Protein AF-A0A2E2QUV6-F1 (afdb_monomer_lite)

Structure (mmCIF, N/CA/C/O backbone):
data_AF-A0A2E2QUV6-F1
#
_entry.id   AF-A0A2E2QUV6-F1
#
loop_
_atom_site.group_PDB
_atom_site.id
_atom_site.type_symbol
_atom_site.label_atom_id
_atom_site.label_alt_id
_atom_site.label_comp_id
_atom_site.label_asym_id
_atom_site.label_entity_id
_atom_site.label_seq_id
_atom_site.pdbx_PDB_ins_code
_atom_site.Cartn_x
_atom_site.Cartn_y
_atom_site.Cartn_z
_atom_site.occupancy
_atom_site.B_iso_or_equiv
_atom_site.auth_seq_id
_atom_site.auth_comp_id
_atom_site.auth_asym_id
_atom_site.auth_atom_id
_atom_site.pdbx_PDB_model_num
A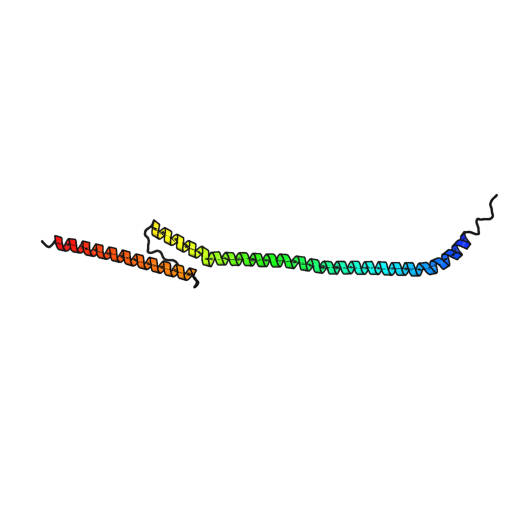TOM 1 N N . MET A 1 1 ? 82.832 30.916 -68.918 1.00 42.44 1 MET A N 1
ATOM 2 C CA . MET A 1 1 ? 81.848 30.971 -67.819 1.00 42.44 1 MET A CA 1
ATOM 3 C C . MET A 1 1 ? 80.459 30.658 -68.382 1.00 42.44 1 MET A C 1
ATOM 5 O O . MET A 1 1 ? 79.970 31.416 -69.199 1.00 42.44 1 MET A O 1
ATOM 9 N N . LEU A 1 2 ? 79.924 29.485 -68.014 1.00 49.81 2 LEU A N 1
ATOM 10 C CA . LEU A 1 2 ? 78.508 29.091 -67.845 1.00 49.81 2 LEU A CA 1
ATOM 11 C C . LEU A 1 2 ? 77.415 29.618 -68.818 1.00 49.81 2 LEU A C 1
ATOM 13 O O . LEU A 1 2 ? 76.614 30.453 -68.419 1.00 49.81 2 LEU A O 1
ATOM 17 N N . GLN A 1 3 ? 77.273 29.044 -70.024 1.00 51.44 3 GLN A N 1
ATOM 18 C CA . GLN A 1 3 ? 76.037 29.171 -70.840 1.00 51.44 3 GLN A CA 1
ATOM 19 C C . GLN A 1 3 ? 75.637 27.866 -71.572 1.00 51.44 3 GLN A C 1
ATOM 21 O O . GLN A 1 3 ? 75.197 27.891 -72.713 1.00 51.44 3 GLN A O 1
ATOM 26 N N . GLY A 1 4 ? 75.803 26.699 -70.935 1.00 50.59 4 GLY A N 1
ATOM 27 C CA . GLY A 1 4 ? 75.526 25.397 -71.575 1.00 50.59 4 GLY A CA 1
ATOM 28 C C . GLY A 1 4 ? 74.513 24.483 -70.880 1.00 50.59 4 GLY A C 1
ATOM 29 O O . GLY A 1 4 ? 74.252 23.405 -71.392 1.00 50.59 4 GLY A O 1
ATOM 30 N N . PHE A 1 5 ? 73.954 24.864 -69.726 1.00 49.16 5 PHE A N 1
ATOM 31 C CA . PHE A 1 5 ? 73.155 23.944 -68.893 1.00 49.16 5 PHE A CA 1
ATOM 32 C C . PHE A 1 5 ? 71.706 24.382 -68.627 1.00 49.16 5 PHE A C 1
ATOM 34 O O . PHE A 1 5 ? 70.977 23.660 -67.956 1.00 49.16 5 PHE A O 1
ATOM 41 N N . SER A 1 6 ? 71.259 25.523 -69.166 1.00 54.06 6 SER A N 1
ATOM 42 C CA . SER A 1 6 ? 69.929 26.072 -68.843 1.00 54.06 6 SER A CA 1
ATOM 43 C C . SER A 1 6 ? 68.793 25.637 -69.783 1.00 54.06 6 SER A C 1
ATOM 45 O O . SER A 1 6 ? 67.660 26.020 -69.536 1.00 54.06 6 SER A O 1
ATOM 47 N N . GLY A 1 7 ? 69.059 24.862 -70.845 1.00 54.75 7 GLY A N 1
ATOM 48 C CA . GLY A 1 7 ? 68.042 24.439 -71.832 1.00 54.75 7 GLY A CA 1
ATOM 49 C C . GLY A 1 7 ? 67.727 22.939 -71.847 1.00 54.75 7 GLY A C 1
ATOM 50 O O . GLY A 1 7 ? 67.035 22.462 -72.737 1.00 54.75 7 GLY A O 1
ATOM 51 N N . SER A 1 8 ? 68.270 22.169 -70.905 1.00 56.00 8 SER A N 1
ATOM 52 C CA . SER A 1 8 ? 68.253 20.698 -70.946 1.00 56.00 8 SER A CA 1
ATOM 53 C C . SER A 1 8 ? 67.780 20.046 -69.645 1.00 56.00 8 SER A C 1
ATOM 55 O O . SER A 1 8 ? 67.878 18.831 -69.514 1.00 56.00 8 SER A O 1
ATOM 57 N N . ALA A 1 9 ? 67.277 20.831 -68.688 1.00 56.47 9 ALA A N 1
ATOM 58 C CA . ALA A 1 9 ? 66.614 20.316 -67.491 1.00 56.47 9 ALA A CA 1
ATOM 59 C C . ALA A 1 9 ? 65.091 20.249 -67.696 1.00 56.47 9 ALA A C 1
ATOM 61 O O . ALA A 1 9 ? 64.541 19.165 -67.580 1.00 56.47 9 ALA A O 1
ATOM 62 N N . GLU A 1 10 ? 64.437 21.339 -68.122 1.00 55.97 10 GLU A N 1
ATOM 63 C CA . GLU A 1 10 ? 62.974 21.399 -68.336 1.00 55.97 10 GLU A CA 1
ATOM 64 C C . GLU A 1 10 ? 62.439 20.300 -69.269 1.00 55.97 10 GLU A C 1
ATOM 66 O O . GLU A 1 10 ? 61.604 19.507 -68.856 1.00 55.97 10 GLU A O 1
ATOM 71 N N . GLY A 1 11 ? 62.985 20.146 -70.482 1.00 62.00 11 GLY A N 1
ATOM 72 C CA . GLY A 1 11 ? 62.505 19.118 -71.422 1.00 62.00 11 GLY A CA 1
ATOM 73 C C . GLY A 1 11 ? 62.837 17.669 -71.029 1.00 62.00 11 GLY A C 1
ATOM 74 O O . GLY A 1 11 ? 62.241 16.734 -71.556 1.00 62.00 11 GLY A O 1
ATOM 75 N N . ARG A 1 12 ? 63.793 17.457 -70.110 1.00 60.19 12 ARG A N 1
ATOM 76 C CA . ARG A 1 12 ? 64.102 16.127 -69.548 1.00 60.19 12 ARG A CA 1
ATOM 77 C C . ARG A 1 12 ? 63.250 15.807 -68.322 1.00 60.19 12 ARG A C 1
ATOM 79 O O . ARG A 1 12 ? 63.089 14.628 -68.027 1.00 60.19 12 ARG A O 1
ATOM 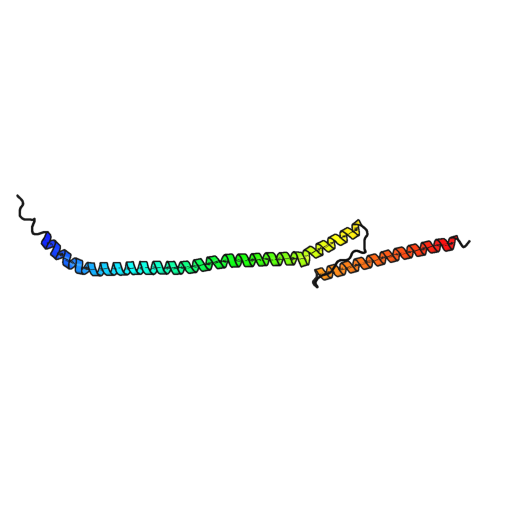86 N N . LEU A 1 13 ? 62.744 16.829 -67.635 1.00 57.81 13 LEU A N 1
ATOM 87 C CA . LEU A 1 13 ? 61.787 16.700 -66.541 1.00 57.81 13 LEU A CA 1
ATOM 88 C C . LEU A 1 13 ? 60.397 16.393 -67.109 1.00 57.81 13 LEU A C 1
ATOM 90 O O . LEU A 1 13 ? 59.844 15.366 -66.748 1.00 57.81 13 LEU A O 1
ATOM 94 N N . ASP A 1 14 ? 59.935 17.121 -68.132 1.00 62.97 14 ASP A N 1
ATOM 95 C CA . ASP A 1 14 ? 58.658 16.842 -68.823 1.00 62.97 14 ASP A CA 1
ATOM 96 C C . ASP A 1 14 ? 58.568 15.412 -69.398 1.00 62.97 14 ASP A C 1
ATOM 98 O O . ASP A 1 14 ? 57.523 14.765 -69.337 1.00 62.97 14 ASP A O 1
ATOM 102 N N . ALA A 1 15 ? 59.677 14.883 -69.933 1.00 63.28 15 ALA A N 1
ATOM 103 C CA . ALA A 1 15 ? 59.738 13.530 -70.497 1.00 63.28 15 ALA A CA 1
ATOM 104 C C . ALA A 1 15 ? 59.673 12.405 -69.443 1.00 63.28 15 ALA A C 1
ATOM 106 O O . ALA A 1 15 ? 59.428 11.253 -69.801 1.00 63.28 15 ALA A O 1
ATOM 107 N N . ILE A 1 16 ? 59.931 12.718 -68.170 1.00 61.62 16 ILE A N 1
ATOM 108 C CA . ILE A 1 16 ? 59.843 11.780 -67.041 1.00 61.62 16 ILE A CA 1
ATOM 109 C C . ILE A 1 16 ? 58.530 12.001 -66.287 1.00 61.62 16 ILE A C 1
ATOM 111 O O . ILE A 1 16 ? 57.877 11.030 -65.916 1.00 61.62 16 ILE A O 1
ATOM 115 N N . ASP A 1 17 ? 58.131 13.258 -66.117 1.00 62.59 17 ASP A N 1
ATOM 116 C CA . ASP A 1 17 ? 56.937 13.662 -65.390 1.00 62.59 17 ASP A CA 1
ATOM 117 C C . ASP A 1 17 ? 55.671 13.181 -66.108 1.00 62.59 17 ASP A C 1
ATOM 119 O O . ASP A 1 17 ? 54.841 12.540 -65.475 1.00 62.59 17 ASP A O 1
ATOM 123 N N . GLY A 1 18 ? 55.546 13.363 -67.430 1.00 70.12 18 GLY A N 1
ATOM 124 C CA . GLY A 1 18 ? 54.376 12.900 -68.194 1.00 70.12 18 GLY A CA 1
ATOM 125 C C . GLY A 1 18 ? 54.052 11.402 -68.009 1.00 70.12 18 GLY A C 1
ATOM 126 O O . GLY A 1 18 ? 52.957 11.078 -67.549 1.00 70.12 18 GLY A O 1
ATOM 127 N N . PRO A 1 19 ? 54.995 10.476 -68.284 1.00 74.62 19 PRO A N 1
ATOM 128 C CA . PRO A 1 19 ? 54.797 9.038 -68.058 1.00 74.62 19 PRO A CA 1
ATOM 129 C C . PRO A 1 19 ? 54.604 8.655 -66.585 1.00 74.62 19 PRO A C 1
ATOM 131 O O . PRO A 1 19 ? 53.993 7.632 -66.282 1.00 74.62 19 PRO A O 1
ATOM 134 N N . LEU A 1 20 ? 55.142 9.447 -65.654 1.00 70.06 20 LEU A N 1
ATOM 135 C CA . LEU A 1 20 ? 54.976 9.215 -64.224 1.00 70.06 20 LEU A CA 1
ATOM 136 C C . LEU A 1 20 ? 53.566 9.615 -63.758 1.00 70.06 20 LEU A C 1
ATOM 138 O O . LEU A 1 20 ? 52.955 8.869 -62.993 1.00 70.06 20 LEU A O 1
ATOM 142 N N . TYR A 1 21 ? 53.018 10.724 -64.266 1.00 71.25 21 TYR A N 1
ATOM 143 C CA . TYR A 1 21 ? 51.626 11.125 -64.040 1.00 71.25 21 TYR A CA 1
ATOM 144 C C . TYR A 1 21 ? 50.637 10.112 -64.637 1.00 71.25 21 TYR A C 1
ATOM 146 O O . TYR A 1 21 ? 49.683 9.758 -63.954 1.00 71.25 21 TYR A O 1
ATOM 154 N N . GLU A 1 22 ? 50.907 9.512 -65.806 1.00 78.38 22 GLU A N 1
ATOM 155 C CA . GLU A 1 22 ? 50.058 8.434 -66.364 1.00 78.38 22 GLU A CA 1
ATOM 156 C C . GLU A 1 22 ? 49.899 7.222 -65.423 1.00 78.38 22 GLU A C 1
ATOM 158 O O . GLU A 1 22 ? 48.884 6.523 -65.462 1.00 78.38 22 GLU A O 1
ATOM 163 N N . VAL A 1 23 ? 50.886 6.969 -64.558 1.00 78.62 23 VAL A N 1
ATOM 164 C CA . VAL A 1 23 ? 50.857 5.876 -63.573 1.00 78.62 23 VAL A CA 1
ATOM 165 C C . VAL A 1 23 ? 50.335 6.345 -62.209 1.00 78.62 23 VAL A C 1
ATOM 167 O O . VAL A 1 23 ? 49.674 5.574 -61.513 1.00 78.62 23 VAL A O 1
ATOM 170 N N . ILE A 1 24 ? 50.612 7.589 -61.809 1.00 77.75 24 ILE A N 1
ATOM 171 C CA . ILE A 1 24 ? 50.216 8.142 -60.504 1.00 77.75 24 ILE A CA 1
ATOM 172 C C . ILE A 1 24 ? 48.763 8.629 -60.495 1.00 77.75 24 ILE A C 1
ATOM 174 O O . ILE A 1 24 ? 48.091 8.459 -59.477 1.00 77.75 24 ILE A O 1
ATOM 178 N N . ASP A 1 25 ? 48.253 9.186 -61.591 1.00 83.81 25 ASP A N 1
ATOM 179 C CA . ASP A 1 25 ? 46.871 9.665 -61.712 1.00 83.81 25 ASP A CA 1
ATOM 180 C C . ASP A 1 25 ? 45.840 8.572 -61.393 1.00 83.81 25 ASP A C 1
ATOM 182 O O . ASP A 1 25 ? 45.043 8.775 -60.473 1.00 83.81 25 ASP A O 1
ATOM 186 N N . PRO A 1 26 ? 45.880 7.365 -62.002 1.00 87.25 26 PRO A N 1
ATOM 187 C CA . PRO A 1 26 ? 44.921 6.316 -61.658 1.00 87.25 26 PRO A CA 1
ATOM 188 C C . PRO A 1 26 ? 45.049 5.858 -60.197 1.00 87.25 26 PRO A C 1
ATOM 190 O O . PRO A 1 26 ? 44.062 5.439 -59.593 1.00 87.25 26 PRO A O 1
ATOM 193 N N . VAL A 1 27 ? 46.242 5.948 -59.597 1.00 84.38 27 VAL A N 1
ATOM 194 C CA . VAL A 1 27 ? 46.454 5.636 -58.174 1.00 84.38 27 VAL A CA 1
ATOM 195 C C . VAL A 1 27 ? 45.863 6.730 -57.281 1.00 84.38 27 VAL A C 1
ATOM 197 O O . VAL A 1 27 ? 45.202 6.414 -56.294 1.00 84.38 27 VAL A O 1
ATOM 200 N N . THR A 1 28 ? 46.044 8.000 -57.637 1.00 86.06 28 THR A N 1
ATOM 201 C CA . THR A 1 28 ? 45.499 9.162 -56.920 1.00 86.06 28 THR A CA 1
ATOM 202 C C . THR A 1 28 ? 43.974 9.169 -56.975 1.00 86.06 28 THR A C 1
ATOM 204 O O . THR A 1 28 ? 43.328 9.366 -55.944 1.00 86.06 28 THR A O 1
ATOM 207 N N . ASP A 1 29 ? 43.396 8.831 -58.127 1.00 88.44 29 ASP A N 1
ATOM 208 C CA . ASP A 1 29 ? 41.953 8.674 -58.307 1.00 88.44 29 ASP A CA 1
ATOM 209 C C . ASP A 1 29 ? 41.394 7.527 -57.463 1.00 88.44 29 ASP A C 1
ATOM 211 O O . ASP A 1 29 ? 40.393 7.697 -56.764 1.00 88.44 29 ASP A O 1
ATOM 215 N N . LYS A 1 30 ? 42.059 6.362 -57.449 1.00 87.94 30 LYS A N 1
ATOM 216 C CA . LYS A 1 30 ? 41.643 5.236 -56.598 1.00 87.94 30 LYS A CA 1
ATOM 217 C C . LYS A 1 30 ? 41.796 5.527 -55.110 1.00 87.94 30 LYS A C 1
ATOM 219 O O . LYS A 1 30 ? 40.947 5.103 -54.329 1.00 87.94 30 LYS A O 1
ATOM 224 N N . ILE A 1 31 ? 42.819 6.272 -54.700 1.00 89.81 31 ILE A N 1
ATOM 225 C CA . ILE A 1 31 ? 42.947 6.742 -53.315 1.00 89.81 31 ILE A CA 1
ATOM 226 C C . ILE A 1 31 ? 41.805 7.710 -52.981 1.00 89.81 31 ILE A C 1
ATOM 228 O O . ILE A 1 31 ? 41.189 7.563 -51.928 1.00 89.81 31 ILE A O 1
ATOM 232 N N . GLY A 1 32 ? 41.468 8.643 -53.876 1.00 89.94 32 GLY A N 1
ATOM 233 C CA . GLY A 1 32 ? 40.322 9.542 -53.718 1.00 89.94 32 GLY A CA 1
ATOM 234 C C . GLY A 1 32 ? 38.994 8.790 -53.592 1.00 89.94 32 GLY A C 1
ATOM 235 O O . GLY A 1 32 ? 38.196 9.088 -52.702 1.00 89.94 32 GLY A O 1
ATOM 236 N N . GLU A 1 33 ? 38.791 7.756 -54.412 1.00 91.25 33 GLU A N 1
ATOM 237 C CA . GLU A 1 33 ? 37.622 6.874 -54.349 1.00 91.25 33 GLU A CA 1
ATOM 238 C C . GLU A 1 33 ? 37.549 6.142 -52.998 1.00 91.25 33 GLU A C 1
ATOM 240 O O . GLU A 1 33 ? 36.515 6.189 -52.331 1.00 91.25 33 GLU A O 1
ATOM 245 N N . LEU A 1 34 ? 38.654 5.553 -52.527 1.00 89.62 34 LEU A N 1
ATOM 246 C CA . LEU A 1 34 ? 38.720 4.888 -51.220 1.00 89.62 34 LEU A CA 1
ATOM 247 C C . LEU A 1 34 ? 38.481 5.855 -50.053 1.00 89.62 34 LEU A C 1
ATOM 249 O O . LEU A 1 34 ? 37.769 5.506 -49.112 1.00 89.62 34 LEU A O 1
ATOM 253 N N . VAL A 1 35 ? 39.027 7.072 -50.115 1.00 89.12 35 VAL A N 1
ATOM 254 C CA . VAL A 1 35 ? 38.795 8.122 -49.111 1.00 89.12 35 VAL A CA 1
ATOM 255 C C . VAL A 1 35 ? 37.322 8.532 -49.102 1.00 89.12 35 VAL A C 1
ATOM 257 O O . VAL A 1 35 ? 36.719 8.621 -48.033 1.00 89.12 35 VAL A O 1
ATOM 260 N N . SER A 1 36 ? 36.710 8.721 -50.274 1.00 91.19 36 SER A N 1
ATOM 261 C CA . SER A 1 36 ? 35.287 9.060 -50.386 1.00 91.19 36 SER A CA 1
ATOM 262 C C . SER A 1 36 ? 34.379 7.946 -49.855 1.00 91.19 36 SER A C 1
ATOM 264 O O . SER A 1 36 ? 33.423 8.223 -49.129 1.00 91.19 36 SER A O 1
ATOM 266 N N . LEU A 1 37 ? 34.727 6.682 -50.123 1.00 89.38 37 LEU A N 1
ATOM 267 C CA . LEU A 1 37 ? 34.020 5.516 -49.606 1.00 89.38 37 LEU A CA 1
ATOM 268 C C . LEU A 1 37 ? 34.143 5.426 -48.081 1.00 89.38 37 LEU A C 1
ATOM 270 O O . LEU A 1 37 ? 33.149 5.195 -47.401 1.00 89.38 37 LEU A O 1
ATOM 274 N N . GLN A 1 38 ? 35.335 5.660 -47.527 1.00 86.69 38 GLN A N 1
ATOM 275 C CA . GLN A 1 38 ? 35.547 5.685 -46.078 1.00 86.69 38 GLN A CA 1
ATOM 276 C C . GLN A 1 38 ? 34.761 6.809 -45.399 1.00 86.69 38 GLN A C 1
ATOM 278 O O . GLN A 1 38 ? 34.178 6.580 -44.342 1.00 86.69 38 GLN A O 1
ATOM 283 N N . LEU A 1 39 ? 34.698 7.998 -46.005 1.00 85.44 39 LEU A N 1
ATOM 284 C CA . LEU A 1 39 ? 33.866 9.103 -45.522 1.00 85.44 39 LEU A CA 1
ATOM 285 C C . LEU A 1 39 ? 32.374 8.746 -45.546 1.00 85.44 39 LEU A C 1
ATOM 287 O O . LEU A 1 39 ? 31.690 8.988 -44.554 1.00 85.44 39 LEU A O 1
ATOM 291 N N . ALA A 1 40 ? 31.893 8.124 -46.627 1.00 87.00 40 ALA A N 1
ATOM 292 C CA . ALA A 1 40 ? 30.500 7.699 -46.767 1.00 87.00 40 ALA A CA 1
ATOM 293 C C . ALA A 1 40 ? 30.110 6.589 -45.769 1.00 87.00 40 ALA A C 1
ATOM 295 O O . ALA A 1 40 ? 29.048 6.652 -45.147 1.00 87.00 40 ALA A O 1
ATOM 296 N N . VAL A 1 41 ? 30.983 5.597 -45.562 1.00 83.50 41 VAL A N 1
ATOM 297 C CA . VAL A 1 41 ? 30.783 4.531 -44.563 1.00 83.50 41 VAL A CA 1
ATOM 298 C C . VAL A 1 41 ? 30.850 5.104 -43.146 1.00 83.50 41 VAL A C 1
ATOM 300 O O . VAL A 1 41 ? 30.004 4.785 -42.317 1.00 83.50 41 VAL A O 1
ATOM 303 N N . ALA A 1 42 ? 31.791 6.008 -42.860 1.00 77.12 42 ALA A N 1
ATOM 304 C CA . ALA A 1 42 ? 31.898 6.653 -41.553 1.00 77.12 42 ALA A CA 1
ATOM 305 C C . ALA A 1 42 ? 30.683 7.537 -41.221 1.00 77.12 42 ALA A C 1
ATOM 307 O O . ALA A 1 42 ? 30.283 7.600 -40.057 1.00 77.12 42 ALA A O 1
ATOM 308 N N . SER A 1 43 ? 30.083 8.216 -42.208 1.00 78.06 43 SER A N 1
ATOM 309 C CA . SER A 1 43 ? 28.825 8.944 -41.998 1.00 78.06 43 SER A CA 1
ATOM 310 C C . SER A 1 43 ? 27.646 7.999 -41.761 1.00 78.06 43 SER A C 1
ATOM 312 O O . SER A 1 43 ? 26.854 8.250 -40.857 1.00 78.06 43 SER A O 1
ATOM 314 N N . GLN A 1 44 ? 27.570 6.884 -42.493 1.00 75.94 44 GLN A N 1
ATOM 315 C CA . GLN A 1 44 ? 26.508 5.885 -42.338 1.00 75.94 44 GLN A CA 1
ATOM 316 C C . GLN A 1 44 ? 26.572 5.157 -40.982 1.00 75.94 44 GLN A C 1
ATOM 318 O O . GLN A 1 44 ? 25.556 5.010 -40.307 1.00 75.94 44 GLN A O 1
ATOM 323 N N . GLU A 1 45 ? 27.765 4.760 -40.535 1.00 67.56 45 GLU A N 1
ATOM 324 C CA . GLU A 1 45 ? 27.983 4.151 -39.213 1.00 67.56 45 GLU A CA 1
ATOM 325 C C . GLU A 1 45 ? 27.593 5.108 -38.075 1.00 67.56 45 GLU A C 1
ATOM 327 O O . GLU A 1 45 ? 27.004 4.698 -37.075 1.00 67.56 45 GLU A O 1
ATOM 332 N N . ARG A 1 46 ? 27.849 6.415 -38.227 1.00 63.38 46 ARG A N 1
ATOM 333 C CA . ARG A 1 46 ? 27.423 7.425 -37.242 1.00 63.38 46 ARG A CA 1
ATOM 334 C C . ARG A 1 46 ? 25.905 7.536 -37.128 1.00 63.38 46 ARG A C 1
ATOM 336 O O . ARG A 1 46 ? 25.406 7.704 -36.016 1.00 63.38 46 ARG A O 1
ATOM 343 N N . GLU A 1 47 ? 25.180 7.433 -38.238 1.00 65.62 47 GLU A N 1
ATOM 344 C CA . GLU A 1 47 ? 23.712 7.429 -38.237 1.00 65.62 47 GLU A CA 1
ATOM 345 C C . GLU A 1 47 ? 23.159 6.155 -37.581 1.00 65.62 47 GLU A C 1
ATOM 347 O O . GLU A 1 47 ? 22.306 6.243 -36.695 1.00 65.62 47 GLU A O 1
ATOM 352 N N . ALA A 1 48 ? 23.723 4.987 -37.908 1.00 61.97 48 ALA A N 1
ATOM 353 C CA . ALA A 1 48 ? 23.337 3.708 -37.308 1.00 61.97 48 ALA A CA 1
ATOM 354 C C . ALA A 1 48 ? 23.591 3.661 -35.785 1.00 61.97 48 ALA A C 1
ATOM 356 O O . ALA A 1 48 ? 22.759 3.174 -35.012 1.00 61.97 48 ALA A O 1
ATOM 357 N N . VAL A 1 49 ? 24.712 4.223 -35.320 1.00 59.91 49 VAL A N 1
ATOM 358 C CA . VAL A 1 49 ? 25.021 4.359 -33.885 1.00 59.91 49 VAL A CA 1
ATOM 359 C C . VAL A 1 49 ? 24.107 5.390 -33.209 1.00 59.91 49 VAL A C 1
ATOM 361 O O . VAL A 1 49 ? 23.711 5.203 -32.053 1.00 59.91 49 VAL A O 1
ATOM 364 N N . GLY A 1 50 ? 23.719 6.449 -33.923 1.00 59.69 50 GLY A N 1
ATOM 365 C CA . GLY A 1 50 ? 22.762 7.451 -33.454 1.00 59.69 50 GLY A CA 1
ATOM 366 C C . GLY A 1 50 ? 21.385 6.859 -33.143 1.00 59.69 50 GLY A C 1
ATOM 367 O O . GLY A 1 50 ? 20.824 7.137 -32.079 1.00 59.69 50 GLY A O 1
ATOM 368 N N . GLU A 1 51 ? 20.867 5.980 -34.004 1.00 59.84 51 GLU A N 1
ATOM 369 C CA . GLU A 1 51 ? 19.577 5.310 -33.786 1.00 59.84 51 GLU A CA 1
ATOM 370 C C . GLU A 1 51 ? 19.598 4.347 -32.589 1.00 59.84 51 GLU A C 1
ATOM 372 O O . GLU A 1 51 ? 18.665 4.326 -31.778 1.00 59.84 51 GLU A O 1
ATOM 377 N N . LEU A 1 52 ? 20.682 3.582 -32.425 1.00 59.06 52 LEU A N 1
ATOM 378 C CA . LEU A 1 52 ? 20.869 2.685 -31.277 1.00 59.06 52 LEU A CA 1
ATOM 379 C C . LEU A 1 52 ? 20.967 3.462 -29.955 1.00 59.06 52 LEU A C 1
ATOM 381 O O . LEU A 1 52 ? 20.393 3.051 -28.936 1.00 59.06 52 LEU A O 1
ATOM 385 N N . CYS A 1 53 ? 21.651 4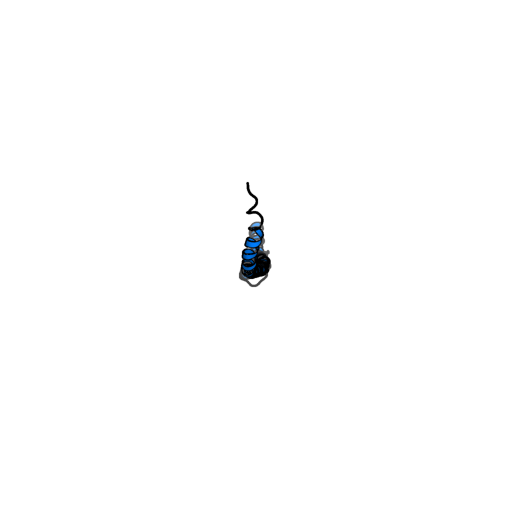.610 -29.971 1.00 59.62 53 CYS A N 1
ATOM 386 C CA . CYS A 1 53 ? 21.747 5.494 -28.815 1.00 59.62 53 CYS A CA 1
ATOM 387 C C . CYS A 1 53 ? 20.385 6.130 -28.489 1.00 59.62 53 CYS A C 1
ATOM 389 O O . CYS A 1 53 ? 19.969 6.126 -27.331 1.00 59.62 53 CYS A O 1
ATOM 391 N N . SER A 1 54 ? 19.639 6.579 -29.506 1.00 62.03 54 SER A N 1
ATOM 392 C CA . SER A 1 54 ? 18.304 7.169 -29.345 1.00 62.03 54 SER A CA 1
ATOM 393 C C . SER A 1 54 ? 17.286 6.171 -28.774 1.00 62.03 54 SER A C 1
ATOM 395 O O . SER A 1 54 ? 16.568 6.490 -27.825 1.00 62.03 54 SER A O 1
ATOM 397 N N . ARG A 1 55 ? 17.286 4.915 -29.249 1.00 60.84 55 ARG A N 1
ATOM 398 C CA . ARG A 1 55 ? 16.455 3.849 -28.656 1.00 60.84 55 ARG A CA 1
ATOM 399 C C . ARG A 1 55 ? 16.806 3.586 -27.193 1.00 60.84 55 ARG A C 1
ATOM 401 O O . ARG A 1 55 ? 15.909 3.439 -26.362 1.00 60.84 55 ARG A O 1
ATOM 408 N N . SER A 1 56 ? 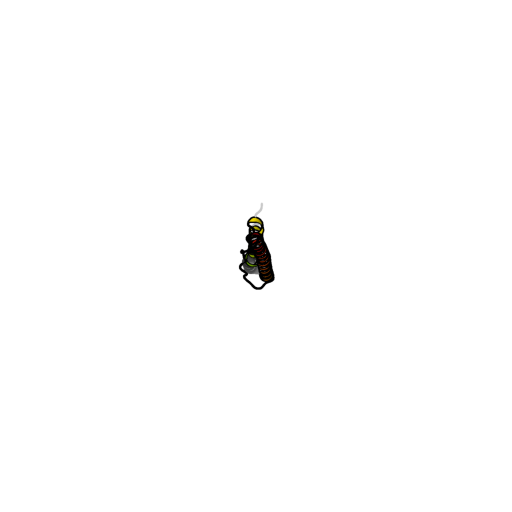18.097 3.563 -26.865 1.00 65.75 56 SER A N 1
ATOM 409 C CA . SER A 1 56 ? 18.558 3.349 -25.488 1.00 65.75 56 SER A CA 1
ATOM 410 C C . SER A 1 56 ? 18.176 4.510 -24.563 1.00 65.75 56 SER A C 1
ATOM 412 O O . SER A 1 56 ? 17.816 4.278 -23.410 1.00 65.75 56 SER A O 1
ATOM 414 N N . GLN A 1 57 ? 18.167 5.749 -25.067 1.00 73.94 57 GLN A N 1
ATOM 415 C CA . GLN A 1 57 ? 17.777 6.934 -24.295 1.00 73.94 57 GLN A CA 1
ATOM 416 C C . GLN A 1 57 ? 16.299 6.945 -23.883 1.00 73.94 57 GLN A C 1
ATOM 418 O O . GLN A 1 57 ? 15.974 7.581 -22.887 1.00 73.94 57 GLN A O 1
ATOM 423 N N . VAL A 1 58 ? 15.410 6.232 -24.583 1.00 80.44 58 VAL A N 1
ATOM 424 C CA . VAL A 1 58 ? 13.976 6.180 -24.235 1.00 80.44 58 VAL A CA 1
ATOM 425 C C . VAL A 1 58 ? 13.631 4.957 -23.383 1.00 80.44 58 VAL A C 1
ATOM 427 O O . VAL A 1 58 ? 12.816 5.055 -22.466 1.00 80.44 58 VAL A O 1
ATOM 430 N N . ILE A 1 59 ? 14.260 3.804 -23.627 1.00 87.75 59 ILE A N 1
ATOM 431 C CA . ILE A 1 59 ? 13.906 2.548 -22.943 1.00 87.75 59 ILE A CA 1
ATOM 432 C C . ILE A 1 59 ? 14.216 2.608 -21.439 1.00 87.75 59 ILE A C 1
ATOM 434 O O . ILE A 1 59 ? 13.341 2.303 -20.627 1.00 87.75 59 ILE A O 1
ATOM 438 N N . TYR A 1 60 ? 15.417 3.042 -21.045 1.00 89.12 60 TYR A N 1
ATOM 439 C CA . TYR A 1 60 ? 15.811 3.095 -19.630 1.00 89.12 60 TYR A CA 1
ATOM 440 C C . TYR A 1 60 ? 14.935 4.013 -18.759 1.00 89.12 60 TYR A C 1
ATOM 442 O O . TYR A 1 60 ? 14.453 3.535 -17.727 1.00 89.12 60 TYR A O 1
ATOM 450 N N . PRO A 1 61 ? 14.663 5.285 -19.127 1.00 91.69 61 PRO A N 1
ATOM 451 C CA . PRO A 1 61 ? 13.781 6.126 -18.320 1.00 91.69 61 PRO A CA 1
ATOM 452 C C . PRO A 1 61 ? 12.339 5.614 -18.322 1.00 91.69 61 PRO A C 1
ATOM 454 O O . PRO A 1 61 ? 11.664 5.724 -17.302 1.00 91.69 61 PRO A O 1
ATOM 457 N N . THR A 1 62 ? 11.871 4.997 -19.412 1.00 92.44 62 THR A N 1
ATOM 458 C CA . THR A 1 62 ? 10.530 4.394 -19.453 1.00 92.44 62 THR A CA 1
ATOM 459 C C . THR A 1 62 ? 10.415 3.239 -18.460 1.00 92.44 62 THR A C 1
ATOM 461 O O . THR A 1 62 ? 9.466 3.194 -17.681 1.00 92.44 62 THR A O 1
ATOM 464 N N . ILE A 1 63 ? 11.401 2.338 -18.418 1.00 95.06 63 ILE A N 1
ATOM 465 C CA . ILE A 1 63 ? 11.438 1.245 -17.436 1.00 95.06 63 ILE A CA 1
ATOM 466 C C . ILE A 1 63 ? 11.500 1.808 -16.011 1.00 95.06 63 ILE A C 1
ATOM 468 O O . ILE A 1 63 ? 10.740 1.367 -15.150 1.00 95.06 63 ILE A O 1
ATOM 472 N N . ALA A 1 64 ? 12.352 2.807 -15.762 1.00 95.06 64 ALA A N 1
ATOM 473 C CA . ALA A 1 64 ? 12.461 3.440 -14.449 1.00 95.06 64 ALA A CA 1
ATOM 474 C C . ALA A 1 64 ? 11.129 4.062 -13.994 1.00 95.06 64 ALA A C 1
ATOM 476 O O . ALA A 1 64 ? 10.716 3.862 -12.851 1.00 95.06 64 ALA A O 1
ATOM 477 N N . LEU A 1 65 ? 10.425 4.757 -14.894 1.00 96.75 65 LEU A N 1
ATOM 478 C CA . LEU A 1 65 ? 9.099 5.320 -14.630 1.00 96.75 65 LEU A CA 1
ATOM 479 C C . LEU A 1 65 ? 8.066 4.237 -14.321 1.00 96.75 65 LEU A C 1
ATOM 481 O O . LEU A 1 65 ? 7.296 4.383 -13.374 1.00 96.75 65 LEU A O 1
ATOM 485 N N . VAL A 1 66 ? 8.062 3.141 -15.080 1.00 97.25 66 VAL A N 1
ATOM 486 C CA . VAL A 1 66 ? 7.148 2.015 -14.852 1.00 97.25 66 VAL A CA 1
ATOM 487 C C . VAL A 1 66 ? 7.398 1.389 -13.479 1.00 97.25 66 VAL A C 1
ATOM 489 O O . VAL A 1 66 ? 6.456 1.221 -12.708 1.00 97.25 66 VAL A O 1
ATOM 492 N N . VAL A 1 67 ? 8.655 1.107 -13.126 1.00 97.94 67 VAL A N 1
ATOM 493 C CA . VAL A 1 67 ? 9.017 0.553 -11.809 1.00 97.94 67 VAL A CA 1
ATOM 494 C C . VAL A 1 67 ? 8.630 1.508 -10.678 1.00 97.94 67 VAL A C 1
ATOM 496 O O . VAL A 1 67 ? 8.049 1.073 -9.682 1.00 97.94 67 VAL A O 1
ATOM 499 N N . ALA A 1 68 ? 8.889 2.810 -10.834 1.00 97.81 68 ALA A N 1
ATOM 500 C CA . ALA A 1 68 ? 8.491 3.817 -9.854 1.00 97.81 68 ALA A CA 1
ATOM 501 C C . ALA A 1 68 ? 6.965 3.857 -9.667 1.00 97.81 68 ALA A C 1
ATOM 503 O O . ALA A 1 68 ? 6.478 3.873 -8.535 1.00 97.81 68 ALA A O 1
ATOM 504 N N . LEU A 1 69 ? 6.203 3.806 -10.764 1.00 98.06 69 LEU A N 1
ATOM 505 C CA . LEU A 1 69 ? 4.743 3.785 -10.728 1.00 98.06 69 LEU A CA 1
ATOM 506 C C . LEU A 1 69 ? 4.211 2.527 -10.030 1.00 98.06 69 LEU A C 1
ATOM 508 O O . LEU A 1 69 ? 3.340 2.633 -9.166 1.00 98.06 69 LEU A O 1
ATOM 512 N N . PHE A 1 70 ? 4.766 1.351 -10.334 1.00 98.06 70 PHE A N 1
ATOM 513 C CA . PHE A 1 70 ? 4.420 0.112 -9.634 1.00 98.06 70 PHE A CA 1
ATOM 514 C C . PHE A 1 70 ? 4.721 0.198 -8.136 1.00 98.06 70 PHE A C 1
ATOM 516 O O . PHE A 1 70 ? 3.885 -0.204 -7.328 1.00 98.06 70 PHE A O 1
ATOM 523 N N . GLY A 1 71 ? 5.863 0.773 -7.751 1.00 98.06 71 GLY A N 1
ATOM 524 C CA . GLY A 1 71 ? 6.216 0.991 -6.348 1.00 98.06 71 GLY A CA 1
ATOM 525 C C . GLY A 1 71 ? 5.217 1.891 -5.616 1.00 98.06 71 GLY A C 1
ATOM 526 O O . GLY A 1 71 ? 4.809 1.578 -4.494 1.00 98.06 71 GLY A O 1
ATOM 527 N N . LEU A 1 72 ? 4.763 2.971 -6.258 1.00 98.00 72 LEU A N 1
ATOM 528 C CA . LEU A 1 72 ? 3.744 3.869 -5.705 1.00 98.00 72 LEU A CA 1
ATOM 529 C C . LEU A 1 72 ? 2.389 3.173 -5.550 1.00 98.00 72 LEU A C 1
ATOM 531 O O . LEU A 1 72 ? 1.767 3.276 -4.492 1.00 98.00 72 LEU A O 1
ATOM 535 N N . ILE A 1 73 ? 1.950 2.432 -6.571 1.00 98.06 73 ILE A N 1
ATOM 536 C CA . ILE A 1 73 ? 0.688 1.683 -6.537 1.00 98.06 73 ILE A CA 1
ATOM 537 C C . ILE A 1 73 ? 0.736 0.618 -5.438 1.00 98.06 73 ILE A C 1
ATOM 539 O O . ILE A 1 73 ? -0.166 0.563 -4.604 1.00 98.06 73 ILE A O 1
ATOM 543 N N . ALA A 1 74 ? 1.801 -0.185 -5.379 1.00 97.31 74 ALA A N 1
ATOM 544 C CA . ALA A 1 74 ? 1.970 -1.212 -4.355 1.00 97.31 74 ALA A CA 1
ATOM 545 C C . ALA A 1 74 ? 1.980 -0.606 -2.945 1.00 97.31 74 ALA A C 1
ATOM 547 O O . ALA A 1 74 ? 1.264 -1.078 -2.063 1.00 97.31 74 ALA A O 1
ATOM 548 N N . SER A 1 75 ? 2.714 0.492 -2.742 1.00 97.50 75 SER A N 1
ATOM 549 C CA . SER A 1 75 ? 2.743 1.207 -1.459 1.00 97.50 75 SER A CA 1
ATOM 550 C C . SER A 1 75 ? 1.356 1.708 -1.059 1.00 97.50 75 SER A C 1
ATOM 552 O O . SER A 1 75 ? 0.930 1.531 0.083 1.00 97.50 75 SER A O 1
ATOM 554 N N . PHE A 1 76 ? 0.614 2.294 -2.001 1.00 97.62 76 PHE A N 1
ATOM 555 C CA . PHE A 1 76 ? -0.751 2.752 -1.764 1.00 97.62 76 PHE A CA 1
ATOM 556 C C . PHE A 1 76 ? -1.689 1.594 -1.389 1.00 97.62 76 PHE A C 1
ATOM 558 O O . PHE A 1 76 ? -2.467 1.716 -0.438 1.00 97.62 76 PHE A O 1
ATOM 565 N N . LEU A 1 77 ? -1.583 0.456 -2.083 1.00 95.12 77 LEU A N 1
ATOM 566 C CA . LEU A 1 77 ? -2.361 -0.747 -1.789 1.00 95.12 77 LEU A CA 1
ATOM 567 C C . LEU A 1 77 ? -2.039 -1.307 -0.402 1.00 95.12 77 LEU A C 1
ATOM 569 O O . LEU A 1 77 ? -2.970 -1.585 0.350 1.00 95.12 77 LEU A O 1
ATOM 573 N N . ILE A 1 78 ? -0.764 -1.400 -0.014 1.00 95.38 78 ILE A N 1
ATOM 574 C CA . ILE A 1 78 ? -0.343 -1.865 1.321 1.00 95.38 78 ILE A CA 1
ATOM 575 C C . ILE A 1 78 ? -0.871 -0.931 2.416 1.00 95.38 78 ILE A C 1
ATOM 577 O O . ILE A 1 78 ? -1.382 -1.379 3.446 1.00 95.38 78 ILE A O 1
ATOM 581 N N . ILE A 1 79 ? -0.791 0.385 2.205 1.00 95.62 79 ILE A N 1
ATOM 582 C CA . ILE A 1 79 ? -1.311 1.353 3.174 1.00 95.62 79 ILE A CA 1
ATOM 583 C C . ILE A 1 79 ? -2.821 1.172 3.346 1.00 95.62 79 ILE A C 1
ATOM 585 O O . ILE A 1 79 ? -3.319 1.220 4.472 1.00 95.62 79 ILE A O 1
ATOM 589 N N . ARG A 1 80 ? -3.552 0.964 2.246 1.00 94.31 80 ARG A N 1
ATOM 590 C CA . ARG A 1 80 ? -5.009 0.821 2.264 1.00 94.31 80 ARG A CA 1
ATOM 591 C C . ARG A 1 80 ? -5.475 -0.518 2.845 1.00 94.31 80 ARG A C 1
ATOM 593 O O . ARG A 1 80 ? -6.394 -0.494 3.653 1.00 94.31 80 ARG A O 1
ATOM 600 N N . SER A 1 81 ? -4.868 -1.633 2.445 1.00 93.31 81 SER A N 1
ATOM 601 C CA . SER A 1 81 ? -5.293 -2.997 2.814 1.00 93.31 81 SER A CA 1
ATOM 602 C C . SER A 1 81 ? -4.758 -3.460 4.168 1.00 93.31 81 SER A C 1
ATOM 604 O O . SER A 1 81 ? -5.434 -4.197 4.870 1.00 93.31 81 SER A O 1
ATOM 606 N N . ILE A 1 82 ? -3.579 -2.988 4.585 1.00 95.06 82 ILE A N 1
ATOM 607 C CA . ILE A 1 82 ? -2.920 -3.482 5.802 1.00 95.06 82 ILE A CA 1
ATOM 608 C C . ILE A 1 82 ? -2.782 -2.363 6.833 1.00 95.06 82 ILE A C 1
ATOM 610 O O . ILE A 1 82 ? -3.316 -2.441 7.940 1.00 95.06 82 ILE A O 1
ATOM 614 N N . SER A 1 83 ? -2.085 -1.278 6.483 1.00 96.00 83 SER A N 1
ATOM 615 C CA . SER A 1 83 ? -1.693 -0.278 7.490 1.00 96.00 83 SER A CA 1
ATOM 616 C C . SER A 1 83 ? -2.887 0.484 8.072 1.00 96.00 83 SER A C 1
ATOM 618 O O . SER A 1 83 ? -2.935 0.719 9.280 1.00 96.00 83 SER A O 1
ATOM 620 N N . LYS A 1 84 ? -3.861 0.877 7.240 1.00 95.19 84 LYS A N 1
ATOM 621 C CA . LYS A 1 84 ? -5.072 1.579 7.688 1.00 95.19 84 LYS A CA 1
ATOM 622 C C . LYS A 1 84 ? -5.942 0.702 8.605 1.00 95.19 84 LYS A C 1
ATOM 624 O O . LYS A 1 84 ? -6.234 1.175 9.708 1.00 95.19 84 LYS A O 1
ATOM 629 N N . PRO A 1 85 ? -6.311 -0.544 8.240 1.00 94.56 85 PRO A N 1
ATOM 630 C CA . PRO A 1 85 ? -7.049 -1.434 9.137 1.00 94.56 85 PRO A CA 1
ATOM 631 C C . PRO A 1 85 ? -6.316 -1.713 10.452 1.00 94.56 85 PRO A C 1
ATOM 633 O O . PRO A 1 85 ? -6.918 -1.580 11.515 1.00 94.56 85 PRO A O 1
ATOM 636 N N . LEU A 1 86 ? -5.002 -1.971 10.423 1.00 96.12 86 LEU A N 1
ATOM 637 C CA . LEU A 1 86 ? -4.218 -2.175 11.649 1.00 96.12 86 LEU A CA 1
ATOM 638 C C . LEU A 1 86 ? -4.217 -0.937 12.557 1.00 96.12 86 LEU A C 1
ATOM 640 O O . LEU A 1 86 ? -4.344 -1.042 13.779 1.00 96.12 86 LEU A O 1
ATOM 644 N N . GLN A 1 87 ? -4.121 0.265 11.982 1.00 96.31 87 GLN A N 1
ATOM 645 C CA . GLN A 1 87 ? -4.246 1.500 12.756 1.00 96.31 87 GLN A CA 1
ATOM 646 C C . GLN A 1 87 ? -5.649 1.674 13.347 1.00 96.31 87 GLN A C 1
ATOM 648 O O . GLN A 1 87 ? -5.765 2.165 14.473 1.00 96.31 87 GLN A O 1
ATOM 653 N N . ALA A 1 88 ? -6.701 1.284 12.622 1.00 95.44 88 ALA A N 1
ATOM 654 C CA . ALA A 1 88 ? -8.072 1.309 13.124 1.00 95.44 88 ALA A CA 1
ATOM 655 C C . ALA A 1 88 ? -8.252 0.333 14.299 1.00 95.44 88 ALA A C 1
ATOM 657 O O . ALA A 1 88 ? -8.732 0.749 15.354 1.00 95.44 88 ALA A O 1
ATOM 658 N N . MET A 1 89 ? -7.762 -0.906 14.170 1.00 95.81 89 MET A N 1
ATOM 659 C CA . MET A 1 89 ? -7.731 -1.905 15.249 1.00 95.81 89 MET A CA 1
ATOM 660 C C . MET A 1 89 ? -7.017 -1.359 16.488 1.00 95.81 89 MET A C 1
ATOM 662 O O . MET A 1 89 ? -7.571 -1.370 17.588 1.00 95.81 89 MET A O 1
ATOM 666 N N . ARG A 1 90 ? -5.821 -0.782 16.310 1.00 95.69 90 ARG A N 1
ATOM 667 C CA . ARG A 1 90 ? -5.055 -0.168 17.405 1.00 95.69 90 ARG A CA 1
ATOM 668 C C . ARG A 1 90 ? -5.826 0.964 18.085 1.00 95.69 90 ARG A C 1
ATOM 670 O O . ARG A 1 90 ? -5.812 1.064 19.309 1.00 95.69 90 ARG A O 1
ATOM 677 N N . LYS A 1 91 ? -6.471 1.843 17.310 1.00 94.94 91 LYS A N 1
ATOM 678 C CA . LYS A 1 91 ? -7.264 2.963 17.845 1.00 94.94 91 LYS A CA 1
ATOM 679 C C . LYS A 1 91 ? -8.479 2.474 18.629 1.00 94.94 91 LYS A C 1
ATOM 681 O O . LYS A 1 91 ? -8.754 3.026 19.690 1.00 94.94 91 LYS A O 1
ATOM 686 N N . MET A 1 92 ? -9.171 1.449 18.134 1.00 94.38 92 MET A N 1
ATOM 687 C CA . MET A 1 92 ? -10.282 0.835 18.857 1.00 94.38 92 MET A CA 1
ATOM 688 C C . MET A 1 92 ? -9.806 0.250 20.187 1.00 94.38 92 MET A C 1
ATOM 690 O O . MET A 1 92 ? -10.360 0.594 21.223 1.00 94.38 92 MET A O 1
ATOM 694 N N . MET A 1 93 ? -8.740 -0.554 20.176 1.00 94.44 93 MET A N 1
ATOM 695 C CA . MET A 1 93 ? -8.193 -1.153 21.399 1.00 94.44 93 MET A CA 1
ATOM 696 C C . MET A 1 93 ? -7.772 -0.097 22.424 1.00 94.44 93 MET A C 1
ATOM 698 O O . MET A 1 93 ? -8.087 -0.227 23.603 1.00 94.44 93 MET A O 1
ATOM 702 N N . LYS A 1 94 ? -7.130 0.995 21.986 1.00 94.62 94 LYS A N 1
ATOM 703 C CA . LYS A 1 94 ? -6.826 2.123 22.879 1.00 94.62 94 LYS A CA 1
ATOM 704 C C . LYS A 1 94 ? -8.083 2.732 23.495 1.00 94.62 94 LYS 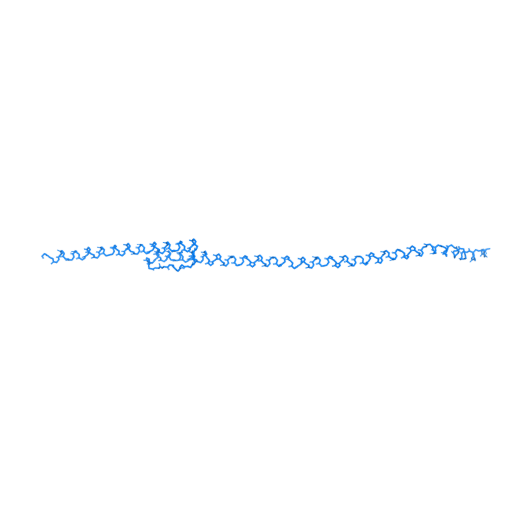A C 1
ATOM 706 O O . LYS A 1 94 ? -8.107 2.961 24.695 1.00 94.62 94 LYS A O 1
ATOM 711 N N . ARG A 1 95 ? -9.134 2.956 22.700 1.00 91.94 95 ARG A N 1
ATOM 712 C CA . ARG A 1 95 ? -10.407 3.495 23.201 1.00 91.94 95 ARG A CA 1
ATOM 713 C C . ARG A 1 95 ? -11.044 2.574 24.240 1.00 91.94 95 ARG A C 1
ATOM 715 O O . ARG A 1 95 ? -11.517 3.072 25.255 1.00 91.94 95 ARG A O 1
ATOM 722 N N . VAL A 1 96 ? -11.029 1.265 23.997 1.00 92.69 96 VAL A N 1
ATOM 723 C CA . VAL A 1 96 ? -11.537 0.264 24.944 1.00 92.69 96 VAL A CA 1
ATOM 724 C C . VAL A 1 96 ? -10.786 0.358 26.271 1.00 92.69 96 VAL A C 1
ATOM 726 O O . VAL A 1 96 ? -11.416 0.443 27.316 1.00 92.69 96 VAL A O 1
ATOM 729 N N . VAL A 1 97 ? -9.453 0.417 26.239 1.00 92.50 97 VAL A N 1
ATOM 730 C CA . VAL A 1 97 ? -8.629 0.496 27.457 1.00 92.50 97 VAL A CA 1
ATOM 731 C C . VAL A 1 97 ? -8.804 1.829 28.190 1.00 92.50 97 VAL A C 1
ATOM 733 O O . VAL A 1 97 ? -8.952 1.845 29.405 1.00 92.50 97 VAL A O 1
ATOM 736 N N . GLU A 1 98 ? -8.796 2.951 27.472 1.00 94.56 98 GLU A N 1
ATOM 737 C CA . GLU A 1 98 ? -8.835 4.289 28.078 1.00 94.56 98 GLU A CA 1
ATOM 738 C C . GLU A 1 98 ? -10.234 4.684 28.568 1.00 94.56 98 GLU A C 1
ATOM 740 O O . GLU A 1 98 ? -10.356 5.413 29.549 1.00 94.56 98 GLU A O 1
ATOM 745 N N . LYS A 1 99 ? -11.294 4.242 27.878 1.00 91.75 99 LYS A N 1
ATOM 746 C CA . LYS A 1 99 ? -12.675 4.683 28.139 1.00 91.75 99 LYS A CA 1
ATOM 747 C C . LYS A 1 99 ? -13.604 3.579 28.632 1.00 91.75 99 LYS A C 1
ATOM 749 O O . LYS A 1 99 ? -14.763 3.871 28.900 1.00 91.75 99 LYS A O 1
ATOM 754 N N . SER A 1 100 ? -13.133 2.333 28.718 1.00 89.69 100 SER A N 1
ATOM 755 C CA . SER A 1 100 ? -13.979 1.154 28.983 1.00 89.69 100 SER A CA 1
ATOM 756 C C . SER A 1 100 ? -15.169 1.030 28.019 1.00 89.69 100 SER A C 1
ATOM 758 O O . SER A 1 100 ? -16.191 0.432 28.341 1.00 89.69 100 SER A O 1
ATOM 760 N N . ASP A 1 101 ? -15.044 1.603 26.819 1.00 87.38 101 ASP A N 1
ATOM 761 C CA . ASP A 1 101 ? -16.097 1.614 25.808 1.00 87.38 101 ASP A CA 1
ATOM 762 C C . ASP A 1 101 ? -15.985 0.372 24.918 1.00 87.38 101 ASP A C 1
ATOM 764 O O . ASP A 1 101 ? -15.260 0.359 23.918 1.00 87.38 101 ASP A O 1
ATOM 768 N N . LEU A 1 102 ? -16.724 -0.673 25.292 1.00 88.94 102 LEU A N 1
ATOM 769 C CA . LEU A 1 102 ? -16.843 -1.914 24.527 1.00 88.94 102 LEU A CA 1
ATOM 770 C C . LEU A 1 102 ? -17.869 -1.836 23.394 1.00 88.94 102 LEU A C 1
ATOM 772 O O . LEU A 1 102 ? -18.039 -2.827 22.687 1.00 88.94 102 LEU A O 1
ATOM 776 N N . SER A 1 103 ? -18.546 -0.703 23.181 1.00 87.44 103 SER A N 1
ATOM 777 C CA . SER A 1 103 ? -19.522 -0.555 22.091 1.00 87.44 103 SER A CA 1
ATOM 778 C C . SER A 1 103 ? -18.852 -0.306 20.734 1.00 87.44 103 SER A C 1
ATOM 780 O O . SER A 1 103 ? -19.447 -0.548 19.684 1.00 87.44 103 SER A O 1
ATOM 782 N N . SER A 1 104 ? -17.583 0.120 20.738 1.00 87.94 104 SER A N 1
ATOM 783 C CA . SER A 1 104 ? -16.823 0.407 19.520 1.00 87.94 104 SER A CA 1
ATOM 784 C C . SER A 1 104 ? -16.656 -0.841 18.641 1.00 87.94 104 SER A C 1
ATOM 786 O O . SER A 1 104 ? -16.312 -1.923 19.120 1.00 87.94 104 SER A O 1
ATOM 788 N N . ARG A 1 105 ? -16.861 -0.690 17.329 1.00 91.56 105 ARG A N 1
ATOM 789 C CA . ARG A 1 105 ? -16.687 -1.753 16.324 1.00 91.56 105 ARG A CA 1
ATOM 790 C C . ARG A 1 105 ? -15.825 -1.264 15.166 1.00 91.56 105 ARG A C 1
ATOM 792 O O . ARG A 1 105 ? -15.809 -0.074 14.856 1.00 91.56 105 ARG A O 1
ATOM 799 N N . LEU A 1 106 ? -15.118 -2.190 14.527 1.00 93.88 106 LEU A N 1
ATOM 800 C CA . LEU A 1 106 ? -14.389 -1.946 13.287 1.00 93.88 106 LEU A CA 1
ATOM 801 C C . LEU A 1 106 ? -15.309 -2.136 12.088 1.00 93.88 106 LEU A C 1
ATOM 803 O O . LEU A 1 106 ? -16.018 -3.139 12.006 1.00 93.88 106 LEU A O 1
ATOM 807 N N . THR A 1 107 ? -15.236 -1.212 11.135 1.00 92.88 107 THR A N 1
ATOM 808 C CA . THR A 1 107 ? -15.753 -1.435 9.784 1.00 92.88 107 THR A CA 1
ATOM 809 C C . THR A 1 107 ? -14.784 -2.350 9.049 1.00 92.88 107 THR A C 1
ATOM 811 O O . THR A 1 107 ? -13.607 -2.013 8.914 1.00 92.88 107 THR A O 1
ATOM 814 N N . ILE A 1 108 ? -15.272 -3.507 8.610 1.00 92.75 108 ILE A N 1
ATOM 815 C CA . ILE A 1 108 ? -14.468 -4.502 7.902 1.00 92.75 108 ILE A CA 1
ATOM 816 C C . ILE A 1 108 ? -14.681 -4.320 6.401 1.00 92.75 108 ILE A C 1
ATOM 818 O O . ILE A 1 108 ? -15.809 -4.390 5.918 1.00 92.75 108 ILE A O 1
ATOM 822 N N . GLU A 1 109 ? -13.592 -4.070 5.681 1.00 87.81 109 GLU A N 1
ATOM 823 C CA . GLU A 1 109 ? -13.550 -4.037 4.221 1.00 87.81 109 GLU A CA 1
ATOM 824 C C . GLU A 1 109 ? -12.619 -5.152 3.741 1.00 87.81 109 GLU A C 1
ATOM 826 O O . GLU A 1 109 ? -11.559 -5.359 4.330 1.00 87.81 109 GLU A O 1
ATOM 831 N N . GLY A 1 110 ? -12.988 -5.829 2.654 1.00 89.31 110 GLY A N 1
ATOM 832 C CA . GLY A 1 110 ? -12.195 -6.916 2.083 1.00 89.31 110 GLY A CA 1
ATOM 833 C C . GLY A 1 110 ? -12.560 -8.296 2.630 1.00 89.31 110 GLY A C 1
ATOM 834 O O . GLY A 1 110 ? -13.534 -8.468 3.360 1.00 89.31 110 GLY A O 1
ATOM 835 N N . SER A 1 111 ? -11.785 -9.289 2.208 1.00 93.12 111 SER A N 1
ATOM 836 C CA . SER A 1 111 ? -11.994 -10.710 2.513 1.00 93.12 111 SER A CA 1
ATOM 837 C C . SER A 1 111 ? -10.662 -11.451 2.674 1.00 93.12 111 SER A C 1
ATOM 839 O O . SER A 1 111 ? -10.573 -12.633 2.354 1.00 93.12 111 SER A O 1
ATOM 841 N N . ASP A 1 112 ? -9.618 -10.724 3.070 1.00 94.12 112 ASP A N 1
ATOM 842 C CA . ASP A 1 112 ? -8.282 -11.253 3.338 1.00 94.12 112 ASP A CA 1
ATOM 843 C C . ASP A 1 112 ? -8.100 -11.560 4.836 1.00 94.12 112 ASP A C 1
ATOM 845 O O . 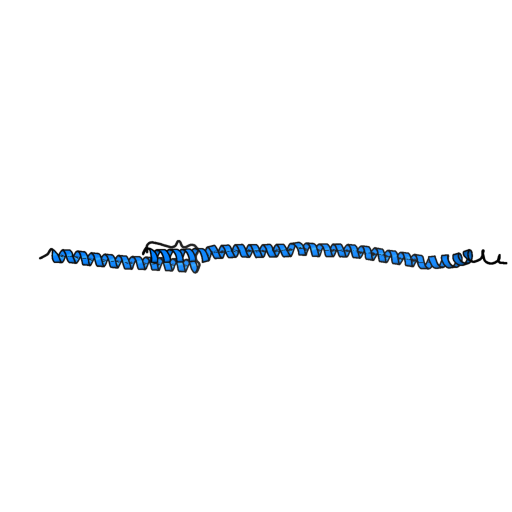ASP A 1 112 ? -9.015 -11.401 5.652 1.00 94.12 112 ASP A O 1
ATOM 849 N N . GLU A 1 113 ? -6.897 -11.984 5.212 1.00 96.56 113 GLU A N 1
ATOM 850 C CA . GLU A 1 113 ? -6.540 -12.311 6.590 1.00 96.56 113 GLU A CA 1
ATOM 851 C C . GLU A 1 113 ? -6.688 -11.099 7.526 1.00 96.56 113 GLU A C 1
ATOM 853 O O . GLU A 1 113 ? -6.993 -11.251 8.710 1.00 96.56 113 GLU A O 1
ATOM 858 N N . ILE A 1 114 ? -6.519 -9.871 7.018 1.00 95.81 114 ILE A N 1
ATOM 859 C CA . ILE A 1 114 ? -6.691 -8.646 7.810 1.00 95.81 114 ILE A CA 1
ATOM 860 C C . ILE A 1 114 ? -8.177 -8.400 8.101 1.00 95.81 114 ILE A C 1
ATOM 862 O O . ILE A 1 114 ? -8.535 -8.024 9.225 1.00 95.81 114 ILE A O 1
ATOM 866 N N . ALA A 1 115 ? -9.054 -8.646 7.127 1.00 95.56 115 ALA A N 1
ATOM 867 C CA . ALA A 1 115 ? -10.500 -8.586 7.313 1.00 95.56 115 ALA A CA 1
ATOM 868 C C . ALA A 1 115 ? -11.001 -9.660 8.297 1.00 95.56 115 ALA A C 1
ATOM 870 O O . ALA A 1 115 ? -11.833 -9.372 9.169 1.00 95.56 115 ALA A O 1
ATOM 871 N N . GLU A 1 116 ? -10.457 -10.877 8.215 1.00 96.75 116 GLU A N 1
ATOM 872 C CA . GLU A 1 116 ? -10.764 -11.961 9.153 1.00 96.75 116 GLU A CA 1
ATOM 873 C C . GLU A 1 116 ? -10.353 -11.593 10.587 1.00 96.75 116 GLU A C 1
ATOM 875 O O . GLU A 1 116 ? -11.166 -11.694 11.512 1.00 96.75 116 GLU A O 1
ATOM 880 N N . LEU A 1 117 ? -9.144 -11.051 10.775 1.00 96.12 117 LEU A N 1
ATOM 881 C CA . LEU A 1 117 ? -8.669 -10.572 12.078 1.00 96.12 117 LEU A CA 1
ATOM 882 C C . LEU A 1 117 ? -9.571 -9.481 12.667 1.00 96.12 117 LEU A C 1
ATOM 884 O O . LEU A 1 117 ? -9.898 -9.513 13.856 1.00 96.12 117 LEU A O 1
ATOM 888 N N . GLY A 1 118 ? -10.006 -8.518 11.852 1.00 96.19 118 GLY A N 1
ATOM 889 C CA . GLY A 1 118 ? -10.924 -7.475 12.308 1.00 96.19 118 GLY A CA 1
ATOM 890 C C . GLY A 1 118 ? -12.296 -8.024 12.701 1.00 96.19 118 GLY A C 1
ATOM 891 O O . GLY A 1 118 ? -12.876 -7.588 13.700 1.00 96.19 118 GLY A O 1
ATOM 892 N N . THR A 1 119 ? -12.788 -9.020 11.965 1.00 96.50 119 THR A N 1
ATOM 893 C CA . THR A 1 119 ? -14.040 -9.720 12.278 1.00 96.50 119 THR A CA 1
ATOM 894 C C . THR A 1 119 ? -13.934 -10.478 13.600 1.00 96.50 119 THR A C 1
ATOM 896 O O . THR A 1 119 ? -14.797 -10.328 14.469 1.00 96.50 119 THR A O 1
ATOM 899 N N . ALA A 1 120 ? -12.851 -11.231 13.797 1.00 96.25 120 ALA A N 1
ATOM 900 C CA . ALA A 1 120 ? -12.575 -11.939 15.044 1.00 96.25 120 ALA A CA 1
ATOM 901 C C . ALA A 1 120 ? -12.490 -10.972 16.237 1.00 96.25 120 ALA A C 1
ATOM 903 O O . ALA A 1 120 ? -13.075 -11.225 17.295 1.00 96.25 120 ALA A O 1
ATOM 904 N N . LEU A 1 121 ? -11.838 -9.820 16.051 1.00 95.62 121 LEU A N 1
ATOM 905 C CA . LEU A 1 121 ? -11.726 -8.793 17.082 1.00 95.62 121 LEU A CA 1
ATOM 906 C C . LEU A 1 121 ? -13.092 -8.187 17.452 1.00 95.62 121 LEU A C 1
ATOM 908 O O . LEU A 1 121 ? -13.395 -8.042 18.637 1.00 95.62 121 LEU A O 1
ATOM 912 N N . ASN A 1 122 ? -13.946 -7.893 16.467 1.00 95.94 122 ASN A N 1
ATOM 913 C CA . ASN A 1 122 ? -15.323 -7.453 16.716 1.00 95.94 122 ASN A CA 1
ATOM 914 C C . ASN A 1 122 ? -16.125 -8.498 17.508 1.00 95.94 122 ASN A C 1
ATOM 916 O O . ASN A 1 122 ? -16.852 -8.141 18.438 1.00 95.94 122 ASN A O 1
ATOM 920 N N . HIS A 1 123 ? -15.976 -9.782 17.171 1.00 95.62 123 HIS A N 1
ATOM 921 C CA . HIS A 1 123 ? -16.625 -10.872 17.900 1.00 95.62 123 HIS A CA 1
ATOM 922 C C . HIS A 1 123 ? -16.172 -10.933 19.362 1.00 95.62 123 HIS A C 1
ATOM 924 O O . HIS A 1 123 ? -17.006 -11.034 20.262 1.00 95.62 123 HIS A O 1
ATOM 930 N N . MET A 1 124 ? -14.865 -10.810 19.609 1.00 94.69 124 MET A N 1
ATOM 931 C CA . MET A 1 124 ? -14.309 -10.775 20.961 1.00 94.69 124 MET A CA 1
ATOM 932 C C . MET A 1 124 ? -14.872 -9.602 21.775 1.00 94.69 124 MET A C 1
ATOM 934 O O . MET A 1 124 ? -15.292 -9.801 22.914 1.00 94.69 124 MET A O 1
ATOM 938 N N . MET A 1 125 ? -14.958 -8.402 21.187 1.00 94.19 125 MET A N 1
ATOM 939 C CA . MET A 1 125 ? -15.561 -7.236 21.850 1.00 94.19 125 MET A CA 1
ATOM 940 C C . MET A 1 125 ? -17.037 -7.464 22.194 1.00 94.19 125 MET A C 1
ATOM 942 O O . MET A 1 125 ? -17.462 -7.161 23.306 1.00 94.19 125 MET A O 1
ATOM 946 N N . GLY A 1 126 ? -17.813 -8.050 21.278 1.00 93.75 126 GLY A N 1
ATOM 947 C CA . GLY A 1 126 ? -19.211 -8.400 21.540 1.00 93.75 126 GLY A CA 1
ATOM 948 C C . GLY A 1 126 ? -19.377 -9.452 22.641 1.00 93.75 126 GLY A C 1
ATOM 949 O O . GLY A 1 126 ? -20.338 -9.401 23.405 1.00 93.75 126 GLY A O 1
ATOM 950 N N . ASN A 1 127 ? -18.440 -10.393 22.760 1.00 93.94 127 ASN A N 1
ATOM 951 C CA . ASN A 1 127 ? -18.457 -11.373 23.844 1.00 93.94 127 ASN A CA 1
ATOM 952 C C . ASN A 1 127 ? -18.120 -10.735 25.195 1.00 93.94 127 ASN A C 1
ATOM 954 O O . ASN A 1 127 ? -18.797 -11.038 26.176 1.00 93.94 127 ASN A O 1
ATOM 958 N N . PHE A 1 128 ? -17.145 -9.825 25.254 1.00 92.12 128 PHE A N 1
ATOM 959 C CA . PHE A 1 128 ? -16.855 -9.089 26.488 1.00 92.12 128 PHE A CA 1
ATOM 960 C C . PHE A 1 128 ? -18.038 -8.238 26.949 1.00 92.12 128 PHE A C 1
ATOM 962 O O . PHE A 1 128 ? -18.406 -8.299 28.118 1.00 92.12 128 PHE A O 1
ATOM 969 N N . ASP A 1 129 ? -18.678 -7.518 26.031 1.00 91.44 129 ASP A N 1
ATOM 970 C CA . ASP A 1 129 ? -19.857 -6.700 26.324 1.00 91.44 129 ASP A CA 1
ATOM 971 C C . ASP A 1 129 ? -21.004 -7.531 26.939 1.00 91.44 129 ASP A C 1
ATOM 973 O O . ASP A 1 129 ? -21.574 -7.179 27.976 1.00 91.44 129 ASP A O 1
ATOM 977 N N . LYS A 1 130 ? -21.267 -8.719 26.374 1.00 92.50 130 LYS A N 1
ATOM 978 C CA . LYS A 1 130 ? -22.236 -9.684 26.924 1.00 92.50 130 LYS A CA 1
ATOM 979 C C . LYS A 1 130 ? -21.861 -10.171 28.323 1.00 92.50 130 LYS A C 1
ATOM 981 O O . LYS A 1 130 ? -22.747 -10.319 29.163 1.00 92.50 130 LYS A O 1
ATOM 986 N N . VAL A 1 131 ? -20.583 -10.462 28.573 1.00 93.56 131 VAL A N 1
ATOM 987 C CA . VAL A 1 131 ? -20.113 -10.920 29.892 1.00 93.56 131 VAL A CA 1
ATOM 988 C C . VAL A 1 131 ? -20.320 -9.827 30.940 1.00 93.56 131 VAL A C 1
ATOM 990 O O . VAL A 1 131 ? -20.861 -10.115 32.006 1.00 93.56 131 VAL A O 1
ATOM 993 N N . ILE A 1 132 ? -19.973 -8.577 30.626 1.00 91.00 132 ILE A N 1
ATOM 994 C CA . ILE A 1 132 ? -20.162 -7.444 31.544 1.00 91.00 132 ILE A CA 1
ATOM 995 C C . ILE A 1 132 ? -21.648 -7.176 31.797 1.00 91.00 132 ILE A C 1
ATOM 997 O O . ILE A 1 132 ? -22.051 -7.000 32.945 1.00 91.00 132 ILE A O 1
ATOM 1001 N N . SER A 1 133 ? -22.481 -7.224 30.757 1.00 91.19 133 SER A N 1
ATOM 1002 C CA . SER A 1 133 ? -23.929 -7.037 30.903 1.00 91.19 133 SER A CA 1
ATOM 1003 C C . SER A 1 133 ? -24.560 -8.101 31.808 1.00 91.19 133 SER A C 1
ATOM 1005 O O . SER A 1 133 ? -25.381 -7.775 32.661 1.00 91.19 133 SER A O 1
ATOM 1007 N N . ARG A 1 134 ? -24.133 -9.367 31.682 1.00 92.69 134 ARG A N 1
ATOM 1008 C CA . ARG A 1 134 ? -24.578 -10.456 32.571 1.00 92.69 134 ARG A CA 1
ATOM 1009 C C . ARG A 1 134 ? -24.128 -10.255 34.018 1.00 92.69 134 ARG A C 1
ATOM 1011 O O . ARG A 1 134 ? -24.885 -10.551 34.934 1.00 92.69 134 ARG A O 1
ATOM 1018 N N . LEU A 1 135 ? -22.911 -9.760 34.236 1.00 92.38 135 LEU A N 1
ATOM 1019 C CA . LEU A 1 135 ? -22.427 -9.421 35.578 1.00 92.38 135 LEU A CA 1
ATOM 1020 C C . LEU A 1 135 ? -23.279 -8.318 36.218 1.00 92.38 135 LEU A C 1
ATOM 1022 O O . LEU A 1 135 ? -23.664 -8.457 37.377 1.00 92.38 135 LEU A O 1
ATOM 1026 N N . SER A 1 136 ? -23.619 -7.271 35.459 1.00 90.50 136 SER A N 1
ATOM 1027 C CA . SER A 1 136 ? -24.494 -6.195 35.942 1.00 90.50 136 SER A CA 1
ATOM 1028 C C . SER A 1 136 ? -25.884 -6.718 36.301 1.00 90.50 136 SER A C 1
ATOM 1030 O O . SER A 1 136 ? -26.363 -6.444 37.394 1.00 90.50 136 SER A O 1
ATOM 1032 N N . SER A 1 137 ? -26.500 -7.538 35.440 1.00 91.69 137 SER A N 1
ATOM 1033 C CA . SER A 1 137 ? -27.837 -8.079 35.717 1.00 91.69 137 SER A CA 1
ATOM 1034 C C . SER A 1 137 ? -27.869 -8.962 36.965 1.00 91.69 137 SER A C 1
ATOM 1036 O O . SER A 1 137 ? -28.825 -8.907 37.729 1.00 91.69 137 SER A O 1
ATOM 1038 N N . VAL A 1 138 ? -26.816 -9.757 37.198 1.00 91.44 138 VAL A N 1
ATOM 1039 C CA . VAL A 1 138 ? -26.698 -10.577 38.415 1.00 91.44 138 VAL A CA 1
ATOM 1040 C C . VAL A 1 138 ? -26.531 -9.694 39.656 1.00 91.44 138 VAL A C 1
ATOM 1042 O O . VAL A 1 138 ? -27.125 -9.978 40.692 1.00 91.44 138 VAL A O 1
ATOM 1045 N N . ALA A 1 139 ? -25.754 -8.611 39.571 1.00 90.06 139 ALA A N 1
ATOM 1046 C CA . ALA A 1 139 ? -25.608 -7.667 40.678 1.00 90.06 139 ALA A CA 1
ATOM 1047 C C . ALA A 1 139 ? -26.938 -6.973 41.023 1.00 90.06 139 ALA A C 1
ATOM 1049 O O . ALA A 1 139 ? -27.270 -6.851 42.204 1.00 90.06 139 ALA A O 1
ATOM 1050 N N . ASP A 1 140 ? -27.715 -6.586 40.008 1.00 90.56 140 ASP A N 1
ATOM 1051 C CA . ASP A 1 140 ? -29.037 -5.976 40.178 1.00 90.56 140 ASP A CA 1
ATOM 1052 C C . ASP A 1 140 ? -30.042 -6.957 40.802 1.00 90.56 140 ASP A C 1
ATOM 1054 O O . ASP A 1 140 ? -30.783 -6.590 41.714 1.00 90.56 140 ASP A O 1
ATOM 1058 N N . GLU A 1 141 ? -30.030 -8.224 40.375 1.00 89.06 141 GLU A N 1
ATOM 1059 C CA . GLU A 1 141 ? -30.873 -9.284 40.944 1.00 89.06 141 GLU A CA 1
ATOM 1060 C C . GLU A 1 141 ? -30.559 -9.520 42.431 1.00 89.06 141 GLU A C 1
ATOM 1062 O O . GLU A 1 141 ? -31.463 -9.569 43.269 1.00 89.06 141 GLU A O 1
ATOM 1067 N N . VAL A 1 142 ? -29.271 -9.580 42.789 1.00 90.06 142 VAL A N 1
ATOM 1068 C CA . VAL A 1 142 ? -28.825 -9.721 44.185 1.00 90.06 142 VAL A CA 1
ATOM 1069 C C . VAL A 1 142 ? -29.212 -8.497 45.026 1.00 90.06 142 VAL A C 1
ATOM 1071 O O . VAL A 1 142 ? -29.634 -8.645 46.178 1.00 90.06 142 VAL A O 1
ATOM 1074 N N . ALA A 1 143 ? -29.103 -7.286 44.474 1.00 87.38 143 ALA A N 1
ATOM 1075 C CA . ALA A 1 143 ? -29.506 -6.059 45.159 1.00 87.38 143 ALA A CA 1
ATOM 1076 C C . ALA A 1 143 ? -31.026 -5.997 45.392 1.00 87.38 143 ALA A C 1
ATOM 1078 O O . ALA A 1 143 ? -31.461 -5.639 46.489 1.00 87.38 143 ALA A O 1
ATOM 1079 N N . ALA A 1 144 ? -31.826 -6.401 44.400 1.00 85.56 144 ALA A N 1
ATOM 1080 C CA . ALA A 1 144 ? -33.279 -6.485 44.515 1.00 85.56 144 ALA A CA 1
ATOM 1081 C C . ALA A 1 144 ? -33.705 -7.499 45.589 1.00 85.56 144 ALA A C 1
ATOM 1083 O O . ALA A 1 144 ? -34.560 -7.188 46.422 1.00 85.56 144 ALA A O 1
ATOM 1084 N N . TRP A 1 145 ? -33.050 -8.668 45.640 1.00 81.12 145 TRP A N 1
ATOM 1085 C CA . TRP A 1 145 ? -33.329 -9.687 46.655 1.00 81.12 145 TRP A CA 1
ATOM 1086 C C . TRP A 1 145 ? -33.058 -9.176 48.078 1.00 81.12 145 TRP A C 1
ATOM 1088 O O . TRP A 1 145 ? -33.850 -9.420 48.993 1.00 81.12 145 TRP A O 1
ATOM 1098 N N . ARG A 1 146 ? -31.988 -8.385 48.266 1.00 79.00 146 ARG A N 1
ATOM 1099 C CA . ARG A 1 146 ? -31.663 -7.774 49.566 1.00 79.00 146 ARG A CA 1
ATOM 1100 C C . ARG A 1 146 ? -32.759 -6.833 50.070 1.00 79.00 146 ARG A C 1
ATOM 1102 O O . ARG A 1 146 ? -33.010 -6.819 51.270 1.00 79.00 146 ARG A O 1
ATOM 1109 N N . HIS A 1 147 ? -33.425 -6.085 49.193 1.00 69.81 147 HIS A N 1
ATOM 1110 C CA . HIS A 1 147 ? -34.545 -5.230 49.599 1.00 69.81 147 HIS A CA 1
ATOM 1111 C C . HIS A 1 147 ? -35.785 -6.047 49.981 1.00 69.81 147 HIS A C 1
ATOM 1113 O O . HIS A 1 147 ? -36.362 -5.818 51.038 1.00 69.81 147 HIS A O 1
ATOM 1119 N N . THR A 1 148 ? -36.132 -7.082 49.209 1.00 75.25 148 THR A N 1
ATOM 1120 C CA . THR A 1 148 ? -37.293 -7.934 49.530 1.00 75.25 148 THR A CA 1
ATOM 1121 C C . THR A 1 148 ? -37.146 -8.737 50.825 1.00 75.25 148 THR A C 1
ATOM 1123 O O . THR A 1 148 ? -38.145 -9.024 51.476 1.00 75.25 148 THR A O 1
ATOM 1126 N N . VAL A 1 149 ? -35.921 -9.103 51.217 1.00 75.75 149 VAL A N 1
ATOM 1127 C CA . VAL A 1 149 ? -35.672 -9.863 52.455 1.00 75.75 149 VAL A CA 1
ATOM 1128 C C . VAL A 1 149 ? -35.660 -8.961 53.696 1.00 75.75 149 VAL A C 1
ATOM 1130 O O . VAL A 1 149 ? -36.022 -9.424 54.774 1.00 75.75 149 VAL A O 1
ATOM 1133 N N . LEU A 1 150 ? -35.273 -7.685 53.566 1.00 66.75 150 LEU A N 1
ATOM 1134 C CA . LEU A 1 150 ? -35.217 -6.742 54.692 1.00 66.75 150 LEU A CA 1
ATOM 1135 C C . LEU A 1 150 ? -36.559 -6.052 54.981 1.00 66.75 150 LEU A C 1
ATOM 1137 O O . LEU A 1 150 ? -36.813 -5.726 56.135 1.00 66.75 150 LEU A O 1
ATOM 1141 N N . ASP A 1 151 ? -37.427 -5.892 53.980 1.00 64.19 151 ASP A N 1
ATOM 1142 C CA . ASP A 1 151 ? -38.769 -5.307 54.155 1.00 64.19 151 ASP A CA 1
ATOM 1143 C C . ASP A 1 151 ? -39.836 -6.346 54.576 1.00 64.19 151 ASP A C 1
ATOM 1145 O O . ASP A 1 151 ? -40.996 -6.003 54.798 1.00 64.19 151 ASP A O 1
ATOM 1149 N N . GLY A 1 152 ? -39.460 -7.628 54.668 1.00 56.22 152 GLY A N 1
ATOM 1150 C CA . GLY A 1 152 ? -40.350 -8.760 54.956 1.00 56.22 152 GLY A CA 1
ATOM 1151 C C . GLY A 1 152 ? -40.313 -9.303 56.393 1.00 56.22 152 GLY A C 1
ATOM 1152 O O . GLY A 1 152 ? -40.687 -10.461 56.588 1.00 56.22 152 GLY A O 1
ATOM 1153 N N . GLN A 1 153 ? -39.841 -8.525 57.375 1.00 44.53 153 GLN A N 1
ATOM 1154 C CA . GLN A 1 153 ? -39.840 -8.866 58.812 1.00 44.53 153 GLN A CA 1
ATOM 1155 C C . GLN A 1 153 ? -40.758 -7.932 59.601 1.00 44.53 153 GLN A C 1
ATOM 1157 O O . GLN A 1 153 ? -40.654 -6.702 59.400 1.00 44.53 153 GLN A O 1
#

pLDDT: mean 83.39, std 14.74, range [42.44, 98.06]

Foldseek 3Di:
DDDDPPPPPVVVCCVVVVVVCVVVVVVVVVVVVVVVVVVVVVVVVVVVVVVVVVVVVPPVVVVVVVVVVVVVVVVVCCCVVPVVLVVVVVVQVVCCVVPVDLVDADDADDDDPSSVVSVVVNVVSVVVVVVVVVVVVVVVVVVVVVVVVVVPD

Radius of gyration: 50.61 Å; chains: 1; bounding box: 122×43×131 Å

Secondary structure (DSSP, 8-state):
---SSSSSSHHHHHHHHHHHHHHHHHHHHHHHHHHHHHHHHHHHHHHHHHHHHHHHHHHHHHHHHHHHHHHHHHHHHHIIIIIHHHHHHHHHHHHHHHH--TT--PPP-SSSHHHHHHHHHHHHHHHHHHHHHHHHHHHHHHHHHHHHHHS--

Sequence (153 aa):
MLQGFSGSAEGRLDAIDGPLYEVIDPVTDKIGELVSLQLAVASQEREAVGELCSRSQVIYPTIALVVALFGLIASFLIIRSISKPLQAMRKMMKRVVEKSDLSSRLTIEGSDEIAELGTALNHMMGNFDKVISRLSSVADEVAAWRHTVLDGQ